Protein AF-A0A8H6CPQ1-F1 (afdb_monomer)

Mean predicted aligned error: 22.61 Å

Organism: NCBI:txid560253

Radius of gyration: 29.93 Å; Cα contacts (8 Å, |Δi|>4): 44; chains: 1; bounding box: 80×73×57 Å

Sequence (169 aa):
MAEPQPSSVHEGMDREDPAPLPTSAEDRKAAAAMSSLERRGGDDDDAATKPNKEIDQEALGKAISRLELADKAGTVAAGEKKTKEKEEVEKRAKIKVDQADVTLLVEELDLTKGKATELLKANDGDAVKAMRGFVMLRIHNLTLDRMLITSKEVNGESEEVPQAQTEGL

Solvent-accessible surface area (backbone atoms only — not comparable to full-atom values): 10941 Å² total; per-residue (Å²): 134,86,78,83,76,61,92,89,64,70,92,78,82,60,95,81,65,81,75,80,73,62,88,47,73,64,51,44,51,50,51,50,50,51,54,52,46,63,76,48,72,86,72,92,74,94,74,88,87,81,90,80,89,69,85,56,61,64,60,48,51,51,50,50,51,52,46,57,51,41,65,71,44,69,79,68,85,67,83,92,77,88,90,69,65,81,67,50,62,65,47,51,78,66,51,73,65,56,67,68,53,36,52,50,40,26,70,76,68,73,34,55,70,69,58,25,50,50,45,25,50,76,36,72,37,33,60,67,60,28,52,54,51,51,53,52,55,48,53,52,50,55,52,50,52,53,51,53,51,56,56,47,58,76,74,66,76,92,75,81,85,84,80,82,94,79,81,91,132

Secondary structure (DSSP, 8-state):
-PPPPPTT--TT--TTS--PPPSSHHHHHHHHHHHHHHTTTT--S-----------HHHHHHHHHHHHHHHHHTTSSS----SSTHHHHHHHTT----HHHHHHHHHHS---HHHHHHHHHHTTT-HHHHHHHHHHHHHHHHHHHHHHHHHHHHTS-------------

InterPro domains:
  IPR038922 Huntingtin-interacting protein K, UBA-like domain [cd14361] (95-135)
  IPR044034 Nascent polypeptide-associated complex subunit alpha-like, UBA domain [PF19026] (95-133)
  IPR052617 Huntingtin-interacting protein K [PTHR31184] (16-135)

pLDDT: mean 70.17, std 17.45, range [38.56, 95.5]

Nearest PDB structures (foldseek):
  5nnp-assembly2_G  TM=1.005E+00  e=1.635E-03  Thermochaetoides thermophila DSM 1495
  6p5j-assembly1_AR  TM=1.753E-01  e=3.844E+00  Oryctolagus cuniculus

Structure (mmCIF, N/CA/C/O backbone):
data_AF-A0A8H6CPQ1-F1
#
_entry.id   AF-A0A8H6CPQ1-F1
#
loop_
_atom_site.group_PDB
_atom_site.id
_atom_site.type_symbol
_atom_site.label_atom_id
_atom_site.label_alt_id
_atom_site.label_comp_id
_atom_site.label_asym_id
_atom_site.label_entity_id
_atom_site.label_seq_id
_atom_site.pdbx_PDB_ins_code
_atom_site.Cartn_x
_atom_site.Cartn_y
_atom_site.Cartn_z
_atom_site.occupancy
_atom_site.B_iso_or_equiv
_atom_site.auth_seq_id
_atom_site.auth_comp_id
_atom_site.auth_asym_id
_atom_site.auth_atom_id
_atom_site.pdbx_PDB_model_num
ATOM 1 N N . MET A 1 1 ? 40.665 0.754 28.100 1.00 51.62 1 MET A N 1
ATOM 2 C CA . MET A 1 1 ? 40.286 2.070 28.655 1.00 51.62 1 MET A CA 1
ATOM 3 C C . MET A 1 1 ? 39.748 2.877 27.489 1.00 51.62 1 MET A C 1
ATOM 5 O O . MET A 1 1 ? 40.458 2.969 26.500 1.00 51.62 1 MET A O 1
ATOM 9 N N . ALA A 1 2 ? 38.487 3.310 27.540 1.00 68.81 2 ALA A N 1
ATOM 10 C CA . ALA A 1 2 ? 37.872 4.089 26.465 1.00 68.81 2 ALA A CA 1
ATOM 11 C C . ALA A 1 2 ? 38.390 5.533 26.518 1.00 68.81 2 ALA A C 1
ATOM 13 O O . ALA A 1 2 ? 38.458 6.115 27.602 1.00 68.81 2 ALA A O 1
ATOM 14 N N . GLU A 1 3 ? 38.800 6.073 25.374 1.00 72.31 3 GLU A N 1
ATOM 15 C CA . GLU A 1 3 ? 39.267 7.455 25.250 1.00 72.31 3 GLU A CA 1
ATOM 16 C C . GLU A 1 3 ? 38.117 8.445 25.522 1.00 72.31 3 GLU A C 1
ATOM 18 O O . GLU A 1 3 ? 36.968 8.162 25.167 1.00 72.31 3 GLU A O 1
ATOM 23 N N . PRO A 1 4 ? 38.387 9.591 26.175 1.00 75.56 4 PRO A N 1
ATOM 24 C CA . PRO A 1 4 ? 37.366 10.599 26.429 1.00 75.56 4 PRO A CA 1
ATOM 25 C C . PRO A 1 4 ? 36.897 11.229 25.111 1.00 75.56 4 PRO A C 1
ATOM 27 O O . PRO A 1 4 ? 37.708 11.654 24.289 1.00 75.56 4 PRO A O 1
ATOM 30 N N . GLN A 1 5 ? 35.579 11.298 24.927 1.00 75.00 5 GLN A N 1
ATOM 31 C CA . GLN A 1 5 ? 34.944 11.905 23.754 1.00 75.00 5 GLN A CA 1
ATOM 32 C C . GLN A 1 5 ? 35.351 13.386 23.588 1.00 75.00 5 GLN A C 1
ATOM 34 O O . GLN A 1 5 ? 35.539 14.087 24.590 1.00 75.00 5 GLN A O 1
ATOM 39 N N . PRO A 1 6 ? 35.472 13.890 22.343 1.00 71.56 6 PRO A N 1
ATOM 40 C CA . PRO A 1 6 ? 35.770 15.294 22.084 1.00 71.56 6 PRO A CA 1
ATOM 41 C C . PRO A 1 6 ? 34.634 16.190 22.596 1.00 71.56 6 PRO A C 1
ATOM 43 O O . PRO A 1 6 ? 33.455 15.900 22.410 1.00 71.56 6 PRO A O 1
ATOM 46 N N . SER A 1 7 ? 34.992 17.325 23.200 1.00 66.81 7 SER A N 1
ATOM 47 C CA . SER A 1 7 ? 34.075 18.264 23.872 1.00 66.81 7 SER A CA 1
ATOM 48 C C . SER A 1 7 ? 32.971 18.865 22.989 1.00 66.81 7 SER A C 1
ATOM 50 O O . SER A 1 7 ? 32.045 19.489 23.506 1.00 66.81 7 SER A O 1
ATOM 52 N N . SER A 1 8 ? 33.053 18.690 21.669 1.00 66.12 8 SER A N 1
ATOM 53 C CA . SER A 1 8 ? 32.040 19.122 20.705 1.00 66.12 8 SER A CA 1
ATOM 54 C C . SER A 1 8 ? 30.835 18.185 20.609 1.00 66.12 8 SER A C 1
ATOM 56 O O . SER A 1 8 ? 29.822 18.574 20.030 1.00 66.12 8 SER A O 1
ATOM 58 N N . VAL A 1 9 ? 30.919 16.971 21.159 1.00 62.75 9 VAL A N 1
ATOM 59 C CA . VAL A 1 9 ? 29.862 15.960 21.065 1.00 62.75 9 VAL A CA 1
ATOM 60 C C . VAL A 1 9 ? 29.376 15.626 22.472 1.00 62.75 9 VAL A C 1
ATOM 62 O O . VAL A 1 9 ? 30.032 14.903 23.215 1.00 62.75 9 VAL A O 1
ATOM 65 N N . HIS A 1 10 ? 28.221 16.179 22.843 1.00 63.53 10 HIS A N 1
ATOM 66 C CA . HIS A 1 10 ? 27.489 15.787 24.046 1.00 63.53 10 HIS A CA 1
ATOM 67 C C . HIS A 1 10 ? 26.373 14.818 23.650 1.00 63.53 10 HIS A C 1
ATOM 69 O O . HIS A 1 10 ? 25.523 15.138 22.817 1.00 63.53 10 HIS A O 1
ATOM 75 N N . GLU A 1 11 ? 26.390 13.623 24.232 1.00 63.84 11 GLU A N 1
ATOM 76 C CA . GLU A 1 11 ? 25.345 12.624 24.035 1.00 63.84 11 GLU A CA 1
ATOM 77 C C . GLU A 1 11 ? 24.078 13.076 24.777 1.00 63.84 11 GLU A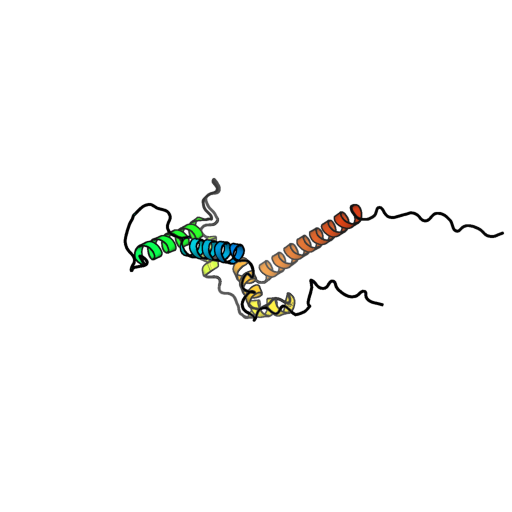 C 1
ATOM 79 O O . GLU A 1 11 ? 24.109 13.285 25.989 1.00 63.84 11 GLU A O 1
ATOM 84 N N . GLY A 1 12 ? 22.989 13.300 24.031 1.00 60.84 12 GLY A N 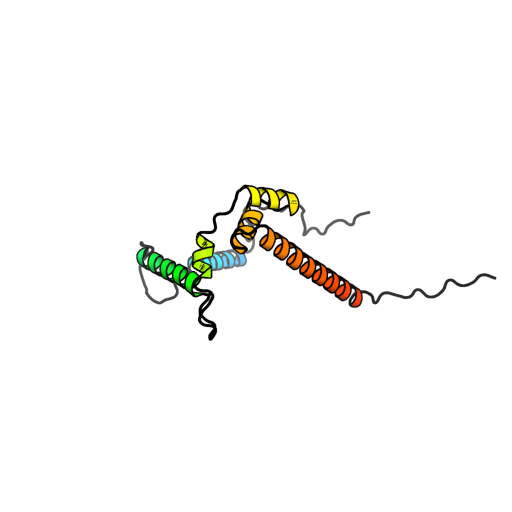1
ATOM 85 C CA . GLY A 1 12 ? 21.721 13.812 24.564 1.00 60.84 12 GLY A CA 1
ATOM 86 C C . GLY A 1 12 ? 21.291 15.201 24.079 1.00 60.84 12 GLY A C 1
ATOM 87 O O . GLY A 1 12 ? 20.533 15.857 24.787 1.00 60.84 12 GLY A O 1
ATOM 88 N N . MET A 1 13 ? 21.708 15.671 22.890 1.00 55.53 13 MET A N 1
ATOM 89 C CA . MET A 1 13 ? 21.017 16.795 22.227 1.00 55.53 13 MET A CA 1
ATOM 90 C C . MET A 1 13 ? 19.644 16.322 21.718 1.00 55.53 13 MET A C 1
ATOM 92 O O . MET A 1 13 ? 19.410 16.147 20.521 1.00 55.53 13 MET A O 1
ATOM 96 N N . ASP A 1 14 ? 18.777 16.027 22.684 1.00 52.09 14 ASP A N 1
ATOM 97 C CA . ASP A 1 14 ? 17.382 15.688 22.507 1.00 52.09 14 ASP A CA 1
ATOM 98 C C . ASP A 1 14 ? 16.647 16.882 21.906 1.00 52.09 14 ASP A C 1
ATOM 100 O O . ASP A 1 14 ? 16.865 18.052 22.225 1.00 52.09 14 ASP A O 1
ATOM 104 N N . ARG A 1 15 ? 15.779 16.544 20.966 1.00 54.81 15 ARG A N 1
ATOM 105 C CA . ARG A 1 15 ? 15.110 17.411 20.000 1.00 54.81 15 ARG A CA 1
ATOM 106 C C . ARG A 1 15 ? 13.936 18.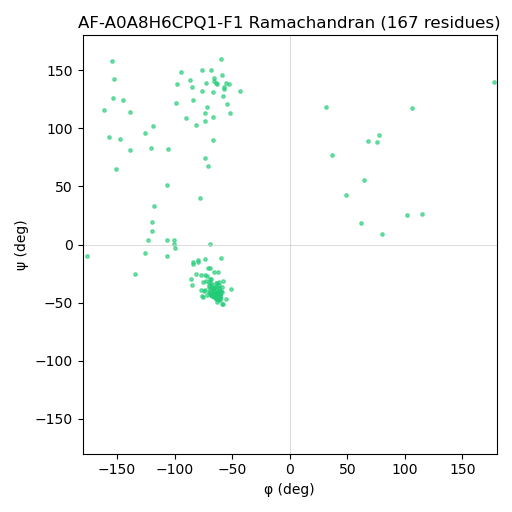197 20.614 1.00 54.81 15 ARG A C 1
ATOM 108 O O . ARG A 1 15 ? 12.900 18.322 19.972 1.00 54.81 15 ARG A O 1
ATOM 115 N N . GLU A 1 16 ? 14.085 18.702 21.837 1.00 54.91 16 GLU A N 1
ATOM 116 C CA . GLU A 1 16 ? 13.003 19.344 22.613 1.00 54.91 16 GLU A CA 1
ATOM 117 C C . GLU A 1 16 ? 13.342 20.769 23.104 1.00 54.91 16 GLU A C 1
ATOM 119 O O . GLU A 1 16 ? 12.451 21.469 23.579 1.00 54.91 16 GLU A O 1
ATOM 124 N N . ASP A 1 17 ? 14.579 21.252 22.939 1.00 53.50 17 ASP A N 1
ATOM 125 C CA . ASP A 1 17 ? 14.945 22.652 23.225 1.00 53.50 17 ASP A CA 1
ATOM 126 C C . ASP A 1 17 ? 14.943 23.480 21.921 1.00 53.50 17 ASP A C 1
ATOM 128 O O . ASP A 1 17 ? 15.408 22.985 20.882 1.00 53.50 17 ASP A O 1
ATOM 132 N N . PRO A 1 18 ? 14.424 24.729 21.908 1.00 57.66 18 PRO A N 1
ATOM 133 C CA . PRO A 1 18 ? 14.446 25.556 20.710 1.00 57.66 18 PRO A CA 1
ATOM 134 C C . PRO A 1 18 ? 15.893 25.719 20.245 1.00 57.66 18 PRO A C 1
ATOM 136 O O . PRO A 1 18 ? 16.782 25.993 21.051 1.00 57.66 18 PRO A O 1
ATOM 139 N N . ALA A 1 19 ? 16.115 25.536 18.938 1.00 65.19 19 ALA A N 1
ATOM 140 C CA . ALA A 1 19 ? 17.439 25.600 18.328 1.00 65.19 19 ALA A CA 1
ATOM 141 C C . ALA A 1 19 ? 18.238 26.795 18.885 1.00 65.19 19 ALA A C 1
ATOM 143 O O . ALA A 1 19 ? 17.683 27.900 18.961 1.00 65.19 19 ALA A O 1
ATOM 144 N N . PRO A 1 20 ? 19.507 26.592 19.294 1.00 63.66 20 PRO A N 1
ATOM 145 C CA . PRO A 1 20 ? 20.274 27.615 19.987 1.00 63.66 20 PRO A CA 1
ATOM 146 C C . PRO A 1 20 ? 20.284 28.899 19.159 1.00 63.66 20 PRO A C 1
ATOM 148 O O . PRO A 1 20 ? 20.694 28.904 17.996 1.00 63.66 20 PRO A O 1
ATOM 151 N N . LEU A 1 21 ? 19.775 29.983 19.753 1.00 64.88 21 LEU A N 1
ATOM 152 C CA . LEU A 1 21 ? 19.691 31.276 19.083 1.00 64.88 21 LEU A CA 1
ATOM 153 C C . LEU A 1 21 ? 21.096 31.703 18.635 1.00 64.88 21 LEU A C 1
ATOM 155 O O . LEU A 1 21 ? 22.035 31.616 19.433 1.00 64.88 21 LEU A O 1
ATOM 159 N N . PRO A 1 22 ? 21.257 32.204 17.398 1.00 71.06 22 PRO A N 1
ATOM 160 C CA . PRO A 1 22 ? 22.569 32.578 16.902 1.00 71.06 22 PRO A CA 1
ATOM 161 C C . PRO A 1 22 ? 23.224 33.624 17.813 1.00 71.06 22 PRO A C 1
ATOM 163 O O . PRO A 1 22 ? 22.627 34.651 18.163 1.00 71.06 22 PRO A O 1
ATOM 166 N N . THR A 1 23 ? 24.454 33.347 18.242 1.00 70.38 23 THR A N 1
ATOM 167 C CA . THR A 1 23 ? 25.204 34.186 19.190 1.00 70.38 23 THR A CA 1
ATOM 168 C C . THR A 1 23 ? 25.871 35.375 18.497 1.00 70.38 23 THR A C 1
ATOM 170 O O . THR A 1 23 ? 26.050 36.420 19.121 1.00 70.38 23 THR A O 1
ATOM 173 N N . SER A 1 24 ? 26.155 35.253 17.196 1.00 77.62 24 SER A N 1
ATOM 174 C CA . SER A 1 24 ? 26.683 36.320 16.344 1.00 77.62 24 SER A CA 1
ATOM 175 C C . SER A 1 24 ? 25.568 37.185 15.743 1.00 77.62 24 SER A C 1
ATOM 177 O O . SER A 1 24 ? 24.508 36.693 15.348 1.00 77.62 24 SER A O 1
ATOM 179 N N . ALA A 1 25 ? 25.808 38.497 15.649 1.00 78.88 25 ALA A N 1
ATOM 180 C CA . ALA A 1 25 ? 24.872 39.447 15.043 1.00 78.88 25 ALA A CA 1
ATOM 181 C C . ALA A 1 25 ? 24.630 39.161 13.549 1.00 78.88 25 ALA A C 1
ATOM 183 O O . ALA A 1 25 ? 23.512 39.345 13.065 1.00 78.88 25 ALA A O 1
ATOM 184 N N . GLU A 1 26 ? 25.652 38.668 12.843 1.00 80.69 26 GLU A N 1
ATOM 185 C CA . GLU A 1 26 ? 25.540 38.316 11.425 1.00 80.69 26 GLU A CA 1
ATOM 186 C C . GLU A 1 26 ? 24.656 37.077 11.233 1.00 80.69 26 GLU A C 1
ATOM 188 O O . GLU A 1 26 ? 23.771 37.081 10.382 1.00 80.69 26 GLU A O 1
ATOM 193 N N . ASP A 1 27 ? 24.785 36.070 12.102 1.00 83.19 27 ASP A N 1
ATOM 194 C CA . ASP A 1 27 ? 23.976 34.848 12.021 1.00 83.19 27 ASP A CA 1
ATOM 195 C C . ASP A 1 27 ? 22.499 35.111 12.337 1.00 83.19 27 ASP A C 1
ATOM 197 O O . ASP A 1 27 ? 21.617 34.509 11.730 1.00 83.19 27 ASP A O 1
ATOM 201 N N . ARG A 1 28 ? 22.191 36.060 13.234 1.00 83.75 28 ARG A N 1
ATOM 202 C CA . ARG A 1 28 ? 20.802 36.504 13.468 1.00 83.75 28 ARG A CA 1
ATOM 203 C C . ARG A 1 28 ? 20.203 37.149 12.229 1.00 83.75 28 ARG A C 1
ATOM 205 O O . ARG A 1 28 ? 19.040 36.907 11.914 1.00 83.75 28 ARG A O 1
ATOM 212 N N . LYS A 1 29 ? 20.985 37.970 11.528 1.00 83.31 29 LYS A N 1
ATOM 213 C CA . LYS A 1 29 ? 20.555 38.634 10.295 1.00 83.31 29 LYS A CA 1
ATOM 214 C C . LYS A 1 29 ? 20.395 37.628 9.158 1.00 83.31 29 LYS A C 1
ATOM 216 O O . LYS A 1 29 ? 19.401 37.697 8.441 1.00 83.31 29 LYS A O 1
ATOM 221 N N . ALA A 1 30 ? 21.317 36.678 9.029 1.00 83.69 30 ALA A N 1
ATOM 222 C CA . ALA A 1 30 ? 21.229 35.594 8.058 1.00 83.69 30 ALA A CA 1
ATOM 223 C C . ALA A 1 30 ? 20.015 34.694 8.336 1.00 83.69 30 ALA A C 1
ATOM 225 O O . ALA A 1 30 ? 19.228 34.433 7.429 1.00 83.69 30 ALA A O 1
ATOM 226 N N . ALA A 1 31 ? 19.788 34.306 9.593 1.00 82.50 31 ALA A N 1
ATOM 227 C CA . ALA A 1 31 ? 18.615 33.536 9.997 1.00 82.50 31 ALA A CA 1
ATOM 228 C C . ALA A 1 31 ? 17.306 34.304 9.747 1.00 82.50 31 ALA A C 1
ATOM 230 O O . ALA A 1 31 ? 16.339 33.732 9.247 1.00 82.50 31 ALA A O 1
ATOM 231 N 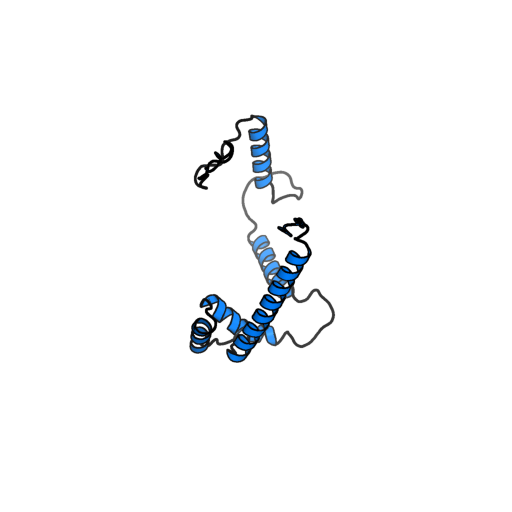N . ALA A 1 32 ? 17.274 35.612 10.026 1.00 82.94 32 ALA A N 1
ATOM 232 C CA . ALA A 1 32 ? 16.116 36.456 9.738 1.00 82.94 32 ALA A CA 1
ATOM 233 C C . ALA A 1 32 ? 15.865 36.605 8.229 1.00 82.94 32 ALA A C 1
ATOM 235 O O . ALA A 1 32 ? 14.716 36.558 7.793 1.00 82.94 32 ALA A O 1
ATOM 236 N N . ALA A 1 33 ? 16.920 36.743 7.423 1.00 85.44 33 ALA A N 1
ATOM 237 C CA . ALA A 1 33 ? 16.814 36.800 5.968 1.00 85.44 33 ALA A CA 1
ATOM 238 C C . ALA A 1 33 ? 16.297 35.472 5.392 1.00 85.44 33 ALA A C 1
ATOM 240 O O . ALA A 1 33 ? 15.361 35.481 4.596 1.00 85.44 33 ALA A O 1
ATOM 241 N N . MET A 1 34 ? 16.830 34.339 5.856 1.00 80.69 34 MET A N 1
ATOM 242 C CA . MET A 1 34 ? 16.366 32.996 5.484 1.00 80.69 34 MET A CA 1
ATOM 243 C C . MET A 1 34 ? 14.901 32.777 5.888 1.00 80.69 34 MET A C 1
ATOM 245 O O . MET A 1 34 ? 14.092 32.356 5.068 1.00 80.69 34 MET A O 1
ATOM 249 N N . SER A 1 35 ? 14.518 33.155 7.113 1.00 80.94 35 SER A N 1
ATOM 250 C CA . SER A 1 35 ? 13.126 33.085 7.583 1.00 80.94 35 SER A CA 1
ATOM 251 C C . SER A 1 35 ? 12.191 34.014 6.793 1.00 80.94 35 SER A C 1
ATOM 253 O O . SER A 1 35 ? 11.029 33.681 6.551 1.00 80.94 35 SER A O 1
ATOM 255 N N . SER A 1 36 ? 12.690 35.168 6.336 1.00 81.75 36 SER A N 1
ATOM 256 C CA . SER A 1 36 ? 11.926 36.071 5.474 1.00 81.75 36 SER A CA 1
ATOM 257 C C . SER A 1 36 ? 11.757 35.536 4.051 1.00 81.75 36 SER A C 1
ATOM 259 O O . SER A 1 36 ? 10.735 35.844 3.442 1.00 81.75 36 SER A O 1
ATOM 261 N N . LEU A 1 37 ? 12.721 34.775 3.522 1.00 75.06 37 LEU A N 1
ATOM 262 C CA . LEU A 1 37 ? 12.628 34.115 2.215 1.00 75.06 37 LEU A CA 1
ATOM 263 C C . LEU A 1 37 ? 11.699 32.903 2.257 1.00 75.06 37 LEU A C 1
ATOM 265 O O . LEU A 1 37 ? 10.882 32.758 1.358 1.00 75.06 37 LEU A O 1
ATOM 269 N N . GLU A 1 38 ? 11.732 32.108 3.328 1.00 76.38 38 GLU A N 1
ATOM 270 C CA . GLU A 1 38 ? 10.781 31.005 3.541 1.00 76.38 38 GLU A CA 1
ATOM 271 C C . GLU A 1 38 ? 9.333 31.521 3.580 1.00 76.38 38 GLU A C 1
ATOM 273 O O . GLU A 1 38 ? 8.423 30.931 3.011 1.00 76.38 38 GLU A O 1
ATOM 278 N N . ARG A 1 39 ? 9.114 32.709 4.163 1.00 70.38 39 ARG A N 1
ATOM 279 C CA . ARG A 1 39 ? 7.807 33.393 4.125 1.00 70.38 39 ARG A CA 1
ATOM 280 C C . ARG A 1 39 ? 7.456 34.006 2.762 1.00 70.38 39 ARG A C 1
ATOM 282 O O . ARG A 1 39 ? 6.315 34.426 2.587 1.00 70.38 39 ARG A O 1
ATOM 289 N N . ARG A 1 40 ? 8.411 34.109 1.834 1.00 69.38 40 ARG A N 1
ATOM 290 C CA . ARG A 1 40 ? 8.255 34.687 0.484 1.00 69.38 40 ARG A CA 1
ATOM 291 C C . ARG A 1 40 ? 8.247 33.619 -0.622 1.00 69.38 40 ARG A C 1
ATOM 293 O O . ARG A 1 40 ? 7.918 33.940 -1.757 1.00 69.38 40 ARG A O 1
ATOM 300 N N . GLY A 1 41 ? 8.582 32.368 -0.295 1.00 53.03 41 GLY A N 1
ATOM 301 C CA . GLY A 1 41 ? 8.588 31.214 -1.195 1.00 53.03 41 GLY A CA 1
ATOM 302 C C . GLY A 1 41 ? 7.178 30.737 -1.530 1.00 53.03 41 GLY A C 1
ATOM 303 O O . GLY A 1 41 ? 6.715 29.725 -1.017 1.00 53.03 41 GLY A O 1
ATOM 304 N N . GLY A 1 42 ? 6.489 31.493 -2.379 1.00 55.22 42 GLY A N 1
ATOM 305 C CA . GLY A 1 42 ? 5.179 31.123 -2.909 1.00 55.22 42 GLY A CA 1
ATOM 306 C C . GLY A 1 42 ? 4.603 32.091 -3.939 1.00 55.22 42 GLY A C 1
ATOM 307 O O . GLY A 1 42 ? 3.614 31.742 -4.569 1.00 55.22 42 GLY A O 1
ATOM 308 N N . ASP A 1 43 ? 5.198 33.270 -4.127 1.00 52.56 43 ASP A N 1
ATOM 309 C CA . ASP A 1 43 ? 4.682 34.272 -5.060 1.00 52.56 43 ASP A CA 1
ATOM 310 C C . ASP A 1 43 ? 5.855 35.051 -5.669 1.00 52.56 43 ASP A C 1
ATOM 312 O O . ASP A 1 43 ? 6.355 36.022 -5.098 1.00 52.56 43 ASP A O 1
ATOM 316 N N . ASP A 1 44 ? 6.345 34.559 -6.803 1.00 46.41 44 ASP A N 1
ATOM 317 C CA . ASP A 1 44 ? 7.147 35.348 -7.734 1.00 46.41 44 ASP A CA 1
ATOM 318 C C . ASP A 1 44 ? 6.393 35.341 -9.065 1.00 46.41 44 ASP A C 1
ATOM 320 O O . ASP A 1 44 ? 6.611 34.487 -9.916 1.00 46.41 44 ASP A O 1
ATOM 324 N N . ASP A 1 45 ? 5.422 36.245 -9.177 1.00 41.09 45 ASP A N 1
ATOM 325 C CA . ASP A 1 45 ? 5.018 36.857 -10.441 1.00 41.09 45 ASP A CA 1
ATOM 326 C C . ASP A 1 45 ? 4.335 38.206 -10.136 1.00 41.09 45 ASP A C 1
ATOM 328 O O . ASP A 1 45 ? 3.149 38.307 -9.839 1.00 41.09 45 ASP A O 1
ATOM 332 N N . ASP A 1 46 ? 5.156 39.256 -10.144 1.00 44.50 46 ASP A N 1
ATOM 333 C CA . ASP A 1 46 ? 4.837 40.600 -10.641 1.00 44.50 46 ASP A CA 1
ATOM 334 C C . ASP A 1 46 ? 3.400 41.141 -10.415 1.00 44.50 46 ASP A C 1
ATOM 336 O O . ASP A 1 46 ? 2.601 41.261 -11.342 1.00 44.50 46 ASP A O 1
ATOM 340 N N . ALA A 1 47 ? 3.075 41.583 -9.195 1.00 40.00 47 ALA A N 1
ATOM 341 C CA . ALA A 1 47 ? 2.141 42.700 -9.009 1.00 40.00 47 ALA A CA 1
ATOM 342 C C . ALA A 1 47 ? 2.248 43.325 -7.616 1.00 40.00 47 ALA A C 1
ATOM 344 O O . ALA A 1 47 ? 1.922 42.750 -6.580 1.00 40.00 47 ALA A O 1
ATOM 345 N N . ALA A 1 48 ? 2.658 44.585 -7.611 1.00 46.12 48 ALA A N 1
ATOM 346 C CA . ALA A 1 48 ? 2.670 45.445 -6.450 1.00 46.12 48 ALA A CA 1
ATOM 347 C C . ALA A 1 48 ? 1.306 45.511 -5.726 1.00 46.12 48 ALA A C 1
ATOM 349 O O . ALA A 1 48 ? 0.270 45.785 -6.322 1.00 46.12 48 ALA A O 1
ATOM 350 N N . THR A 1 49 ? 1.381 45.484 -4.393 1.00 48.44 49 THR A N 1
ATOM 351 C CA . THR A 1 49 ? 0.450 46.161 -3.471 1.00 48.44 49 THR A CA 1
ATOM 352 C C . THR A 1 49 ? -0.929 45.511 -3.281 1.00 48.44 49 THR A C 1
ATOM 354 O O . THR A 1 49 ? -1.915 45.953 -3.866 1.00 48.44 49 THR A O 1
ATOM 357 N N . LYS A 1 50 ? -1.037 44.585 -2.314 1.00 43.19 50 LYS A N 1
ATOM 358 C CA . LYS A 1 50 ? -1.931 44.686 -1.131 1.00 43.19 50 LYS A CA 1
ATOM 359 C C . LYS A 1 50 ? -1.855 43.419 -0.267 1.00 43.19 50 LYS A C 1
ATOM 361 O O . LYS A 1 50 ? -1.842 42.321 -0.807 1.00 43.19 50 LYS A O 1
ATOM 366 N N . PRO A 1 51 ? -1.854 43.544 1.073 1.00 60.41 51 PRO A N 1
ATOM 367 C CA . PRO A 1 51 ? -2.112 42.410 1.940 1.00 60.41 51 PRO A CA 1
ATOM 368 C C . PRO A 1 51 ? -3.617 42.111 1.937 1.00 60.41 51 PRO A C 1
ATOM 370 O O . PRO A 1 51 ? -4.427 43.040 1.875 1.00 60.41 51 PRO A O 1
ATOM 373 N N . ASN A 1 52 ? -3.939 40.833 2.136 1.00 44.56 52 ASN A N 1
ATOM 374 C CA . ASN A 1 52 ? -5.229 40.245 2.517 1.00 44.56 52 ASN A CA 1
ATOM 375 C C . ASN A 1 52 ? -5.993 39.503 1.410 1.00 44.56 52 ASN A C 1
ATOM 377 O O . ASN A 1 52 ? -6.558 40.122 0.517 1.00 44.56 52 ASN A O 1
ATOM 381 N N . LYS A 1 53 ? -6.158 38.197 1.688 1.00 53.97 53 LYS A N 1
ATOM 382 C CA . LYS A 1 53 ? -7.461 37.514 1.748 1.00 53.97 53 LYS A CA 1
ATOM 383 C C . LYS A 1 53 ? -8.130 37.412 0.375 1.00 53.97 53 LYS A C 1
ATOM 385 O O . LYS A 1 53 ? -8.836 38.304 -0.042 1.00 53.97 53 LYS A O 1
ATOM 390 N N . GLU A 1 54 ? -7.888 36.373 -0.393 1.00 54.12 54 GLU A N 1
ATOM 391 C CA . GLU A 1 54 ? -8.201 34.994 -0.067 1.00 54.12 54 GLU A CA 1
ATOM 392 C C . GLU A 1 54 ? -7.213 34.083 -0.798 1.00 54.12 54 GLU A C 1
ATOM 394 O O . GLU A 1 54 ? -6.849 34.341 -1.940 1.00 54.12 54 GLU A O 1
ATOM 399 N N . ILE A 1 55 ? -6.794 32.993 -0.151 1.00 61.31 55 ILE A N 1
ATOM 400 C CA . ILE A 1 55 ? -6.324 31.817 -0.887 1.00 61.31 55 ILE A CA 1
ATOM 401 C C . ILE A 1 55 ? -7.436 31.514 -1.890 1.00 61.31 55 ILE A C 1
ATOM 403 O O . ILE A 1 55 ? -8.546 31.207 -1.455 1.00 61.31 55 ILE A O 1
ATOM 407 N N . ASP A 1 56 ? -7.178 31.676 -3.187 1.00 74.31 56 ASP A N 1
ATOM 408 C CA . ASP A 1 56 ? -8.172 31.428 -4.225 1.00 74.31 56 ASP A CA 1
ATOM 409 C C . ASP A 1 56 ? -8.475 29.923 -4.231 1.00 74.31 56 ASP A C 1
ATOM 411 O O . ASP A 1 56 ? -7.780 29.109 -4.840 1.00 74.31 56 ASP A O 1
ATOM 415 N N . GLN A 1 57 ? -9.476 29.537 -3.435 1.00 83.50 57 GLN A N 1
ATOM 416 C CA . GLN A 1 57 ? -9.871 28.146 -3.230 1.00 83.50 57 GLN A CA 1
ATOM 417 C C . GLN A 1 57 ? -10.355 27.520 -4.540 1.00 83.50 57 GLN A C 1
ATOM 419 O O . GLN A 1 57 ? -10.277 26.301 -4.694 1.00 83.50 57 GLN A O 1
ATOM 424 N N . GLU A 1 58 ? -10.808 28.335 -5.498 1.00 81.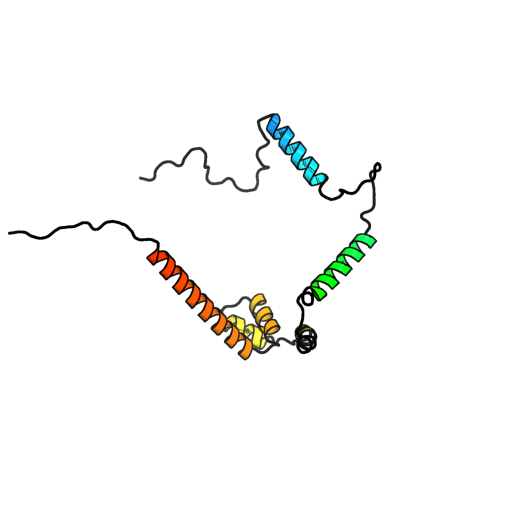94 58 GLU A N 1
ATOM 425 C CA . GLU A 1 58 ? -11.169 27.868 -6.830 1.00 81.94 58 GLU A CA 1
ATOM 426 C C . GLU A 1 58 ? -9.919 27.565 -7.661 1.00 81.94 58 GLU A C 1
ATOM 428 O O . GLU A 1 58 ? -9.842 26.499 -8.280 1.00 81.94 58 GLU A O 1
ATOM 433 N N . ALA A 1 59 ? -8.915 28.448 -7.640 1.00 85.19 59 ALA A N 1
ATOM 434 C CA . ALA A 1 59 ? -7.628 28.187 -8.283 1.00 85.19 59 ALA A CA 1
ATOM 435 C C . ALA A 1 59 ? -6.933 26.961 -7.672 1.00 85.19 59 ALA A C 1
ATOM 437 O O . ALA A 1 59 ? -6.442 26.101 -8.407 1.00 85.19 59 ALA A O 1
ATOM 438 N N . LEU A 1 60 ? -6.981 26.821 -6.345 1.00 88.25 60 LEU A N 1
ATOM 439 C CA . LEU A 1 60 ? -6.477 25.651 -5.630 1.00 88.25 60 LEU A CA 1
ATOM 440 C C . LEU A 1 60 ? -7.259 24.386 -6.008 1.00 88.25 60 LEU A C 1
ATOM 442 O O . LEU A 1 60 ? -6.656 23.372 -6.345 1.00 88.25 60 LEU A O 1
ATOM 446 N N . GLY A 1 61 ? -8.592 24.444 -6.026 1.00 89.06 61 GLY A N 1
ATOM 447 C CA . GLY A 1 61 ? -9.442 23.322 -6.427 1.00 89.06 61 GLY A CA 1
ATOM 448 C C . GLY A 1 61 ? -9.199 22.883 -7.874 1.00 89.06 61 GLY A C 1
ATOM 449 O O . GLY A 1 61 ? -9.129 21.684 -8.157 1.00 89.06 61 GLY A O 1
ATOM 450 N N . LYS A 1 62 ? -8.985 23.834 -8.794 1.00 89.88 62 LYS A N 1
ATOM 451 C CA . LYS A 1 62 ? -8.583 23.562 -10.186 1.00 89.88 62 LYS A CA 1
ATOM 452 C C . LYS A 1 62 ? -7.182 22.972 -10.279 1.00 89.88 62 LYS A C 1
ATOM 454 O O . LYS A 1 62 ? -6.984 22.054 -11.074 1.00 89.88 62 LYS A O 1
ATOM 459 N N . ALA A 1 63 ? -6.225 23.473 -9.502 1.00 87.44 63 ALA A N 1
ATOM 460 C CA . ALA A 1 63 ? -4.861 22.956 -9.477 1.00 87.44 63 ALA A CA 1
ATOM 461 C C . ALA A 1 63 ? -4.820 21.522 -8.929 1.00 87.44 63 ALA A C 1
ATOM 463 O O . ALA A 1 63 ? -4.227 20.656 -9.565 1.00 87.44 63 ALA A O 1
ATOM 464 N N . ILE A 1 64 ? -5.534 21.245 -7.833 1.00 88.19 64 ILE A N 1
ATOM 465 C CA . ILE A 1 64 ? -5.660 19.901 -7.251 1.00 88.19 64 ILE A CA 1
ATOM 466 C C . ILE A 1 64 ? -6.379 18.967 -8.221 1.00 88.19 64 ILE A C 1
ATOM 468 O O . ILE A 1 64 ? -5.882 17.883 -8.486 1.00 88.19 64 ILE A O 1
ATOM 472 N N . SER A 1 65 ? -7.484 19.393 -8.838 1.00 86.44 65 SER A N 1
ATOM 473 C CA . SER A 1 65 ? -8.180 18.558 -9.828 1.00 86.44 65 SER A CA 1
ATOM 474 C C . SER A 1 65 ? -7.278 18.231 -11.022 1.00 86.44 65 SER A C 1
ATOM 476 O O . SER A 1 65 ? -7.244 17.097 -11.489 1.00 86.44 65 SER A O 1
ATOM 478 N N . ARG A 1 66 ? -6.506 19.205 -11.523 1.00 85.50 66 ARG A N 1
ATOM 479 C CA . ARG A 1 66 ? -5.527 18.966 -12.596 1.00 85.50 66 ARG A CA 1
ATOM 480 C C . ARG A 1 66 ? -4.403 18.042 -12.144 1.00 85.50 66 ARG A C 1
ATOM 482 O O . ARG A 1 66 ? -3.975 17.230 -12.954 1.00 85.50 66 ARG A O 1
ATOM 489 N N . LEU A 1 67 ? -3.964 18.135 -10.891 1.00 83.69 67 LEU A N 1
ATOM 490 C CA . LEU A 1 67 ? -2.962 17.247 -10.313 1.00 83.69 67 LEU A CA 1
ATOM 491 C C . LEU A 1 67 ? -3.507 15.825 -10.141 1.00 83.69 67 LEU A C 1
ATOM 493 O O . LEU A 1 67 ? -2.847 14.890 -10.555 1.00 83.69 67 LEU A O 1
ATOM 497 N N . GLU A 1 68 ? -4.738 15.642 -9.662 1.00 80.38 68 GLU A N 1
ATOM 498 C CA . GLU A 1 68 ? -5.390 14.328 -9.568 1.00 80.38 68 GLU A CA 1
ATOM 499 C C . GLU A 1 68 ? -5.616 13.694 -10.947 1.00 80.38 68 GLU A C 1
ATOM 501 O O . GLU A 1 68 ? -5.458 12.483 -11.122 1.00 80.38 68 GLU A O 1
ATOM 506 N N . LEU A 1 69 ? -5.969 14.502 -11.953 1.00 73.94 69 LEU A N 1
ATOM 507 C CA . LEU A 1 69 ? -6.020 14.038 -13.337 1.00 73.94 69 LEU A CA 1
ATOM 508 C C . LEU A 1 69 ? -4.622 13.767 -13.901 1.00 73.94 69 LEU A C 1
ATOM 510 O O . LEU A 1 69 ? -4.495 12.852 -14.707 1.00 73.94 69 LEU A O 1
ATOM 514 N N . ALA A 1 70 ? -3.590 14.506 -13.490 1.00 71.31 70 ALA A N 1
ATOM 515 C CA . ALA A 1 70 ? -2.205 14.289 -13.899 1.00 71.31 70 ALA A CA 1
ATOM 516 C C . ALA A 1 70 ? -1.568 13.081 -13.203 1.00 71.31 70 ALA A C 1
ATOM 518 O O . ALA A 1 70 ? -0.803 12.386 -13.845 1.00 71.31 70 ALA A O 1
ATOM 519 N N . ASP A 1 71 ? -1.931 12.746 -11.968 1.00 64.00 71 ASP A N 1
ATOM 520 C CA . ASP A 1 71 ? -1.563 11.489 -11.306 1.00 64.00 71 ASP A CA 1
ATOM 521 C C . ASP A 1 71 ? -2.263 10.301 -11.982 1.00 64.00 71 ASP A C 1
ATOM 523 O O . ASP A 1 71 ? -1.670 9.248 -12.214 1.00 64.00 71 ASP A O 1
ATOM 527 N N . LYS A 1 72 ? -3.516 10.491 -12.422 1.00 57.69 72 LYS A N 1
ATOM 528 C CA . LYS A 1 72 ? -4.227 9.507 -13.258 1.00 57.69 72 LYS A CA 1
ATOM 529 C C . LYS A 1 72 ? -3.691 9.442 -14.698 1.00 57.69 72 LYS A C 1
ATOM 531 O O . LYS A 1 72 ? -3.806 8.393 -15.328 1.00 57.69 72 LYS A O 1
ATOM 536 N N . ALA A 1 73 ? -3.107 10.523 -15.221 1.00 54.66 73 ALA A N 1
ATOM 537 C CA . ALA A 1 73 ? -2.519 10.618 -16.563 1.00 54.66 73 ALA A CA 1
ATOM 538 C C . ALA A 1 73 ? -0.983 10.467 -16.582 1.00 54.66 73 ALA A C 1
ATOM 540 O O . ALA A 1 73 ? -0.383 10.386 -17.652 1.00 54.66 73 ALA A O 1
ATOM 541 N N . GLY A 1 74 ? -0.336 10.339 -15.423 1.00 46.50 74 GLY A N 1
ATOM 542 C CA . GLY A 1 74 ? 1.109 10.148 -15.255 1.00 46.50 74 GLY A CA 1
ATOM 543 C C . GLY A 1 74 ? 1.588 8.778 -15.726 1.00 46.50 74 GLY A C 1
ATOM 544 O O . GLY A 1 74 ? 2.775 8.479 -15.691 1.00 46.50 74 GLY A O 1
ATOM 545 N N . THR A 1 75 ? 0.666 7.958 -16.228 1.00 46.84 75 THR A N 1
ATOM 546 C CA . THR A 1 75 ? 0.938 6.699 -16.920 1.00 46.84 75 THR A CA 1
ATOM 547 C C . THR A 1 75 ? 0.852 6.807 -18.449 1.00 46.84 75 THR A C 1
ATOM 549 O O . THR A 1 75 ? 1.069 5.805 -19.121 1.00 46.84 75 THR A O 1
ATOM 552 N N . VAL A 1 76 ? 0.567 7.982 -19.044 1.00 46.97 76 VAL A N 1
ATOM 553 C CA . VAL A 1 76 ? 0.366 8.102 -20.510 1.00 46.97 76 VAL A CA 1
ATOM 554 C C . VAL A 1 76 ? 1.331 9.028 -21.260 1.00 46.97 76 VAL A C 1
ATOM 556 O O . VAL A 1 76 ? 1.132 9.267 -22.449 1.00 46.97 76 VAL A O 1
ATOM 559 N N . ALA A 1 77 ? 2.420 9.489 -20.639 1.00 46.41 77 ALA A N 1
ATOM 560 C CA . ALA A 1 77 ? 3.480 10.230 -21.335 1.00 46.41 77 ALA A CA 1
ATOM 561 C C . ALA A 1 77 ? 4.761 9.396 -21.536 1.00 46.41 77 ALA A C 1
ATOM 563 O O . ALA A 1 77 ? 5.863 9.835 -21.231 1.00 46.41 77 ALA A O 1
ATOM 564 N N . ALA A 1 78 ? 4.616 8.192 -22.088 1.00 40.31 78 ALA A N 1
ATOM 565 C CA . ALA A 1 78 ? 5.662 7.535 -22.868 1.00 40.31 78 ALA A CA 1
ATOM 566 C C . ALA A 1 78 ? 4.975 6.750 -23.993 1.00 40.31 78 ALA A C 1
ATOM 568 O O . ALA A 1 78 ? 4.039 5.989 -23.755 1.00 40.31 78 ALA A O 1
ATOM 569 N N . GLY A 1 79 ? 5.369 7.040 -25.231 1.00 42.00 79 GLY A N 1
ATOM 570 C CA . GLY A 1 79 ? 4.671 6.623 -26.439 1.00 42.00 79 GLY A CA 1
ATOM 571 C C . GLY A 1 79 ? 4.517 5.109 -26.625 1.0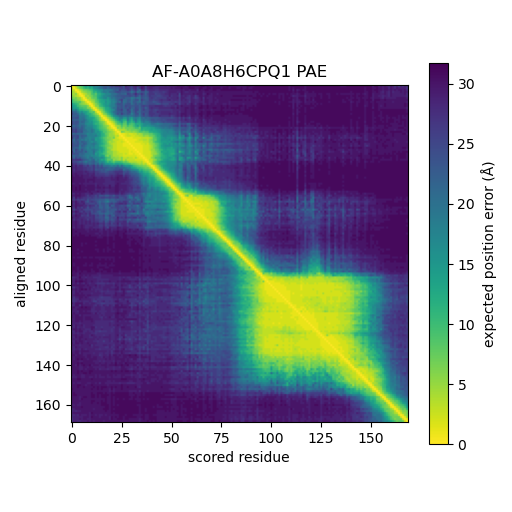0 42.00 79 GLY A C 1
ATOM 572 O O . GLY A 1 79 ? 5.263 4.296 -26.092 1.00 42.00 79 GLY A O 1
ATOM 573 N N . GLU A 1 80 ? 3.545 4.769 -27.474 1.00 47.22 80 GLU A N 1
ATOM 574 C CA . GLU A 1 80 ? 3.540 3.538 -28.274 1.00 47.22 80 GLU A CA 1
ATOM 575 C C . GLU A 1 80 ? 3.469 2.183 -27.538 1.00 47.22 80 GLU A C 1
ATOM 577 O O . GLU A 1 80 ? 4.219 1.254 -27.821 1.00 47.22 80 GLU A O 1
ATOM 582 N N . LYS A 1 81 ? 2.451 1.967 -26.691 1.00 41.88 81 LYS A N 1
ATOM 583 C CA . LYS A 1 81 ? 1.918 0.598 -26.489 1.00 41.88 81 LYS A CA 1
ATOM 584 C C . LYS A 1 81 ? 0.441 0.569 -26.105 1.00 41.88 81 LYS A C 1
ATOM 586 O O . LYS A 1 81 ? 0.017 0.172 -25.028 1.00 41.88 81 LYS A O 1
ATOM 591 N N . LYS A 1 82 ? -0.372 1.022 -27.052 1.00 46.28 82 LYS A N 1
ATOM 592 C CA . LYS A 1 82 ? -1.835 0.993 -27.018 1.00 46.28 82 LYS A CA 1
ATOM 593 C C . LYS A 1 82 ? -2.342 -0.447 -26.781 1.00 46.28 82 LYS A C 1
ATOM 595 O O . LYS A 1 82 ? -1.896 -1.370 -27.455 1.00 46.28 82 LYS A O 1
ATOM 600 N N . THR A 1 83 ? -3.374 -0.578 -25.939 1.00 40.41 83 THR A N 1
ATOM 601 C CA . THR A 1 83 ? -4.471 -1.584 -25.991 1.00 40.41 83 THR A CA 1
ATOM 602 C C . THR A 1 83 ? -4.511 -2.827 -25.077 1.00 40.41 83 THR A C 1
ATOM 604 O O . THR A 1 83 ? -5.241 -3.753 -25.417 1.00 40.41 83 THR A O 1
ATOM 607 N N . LYS A 1 84 ? -3.892 -2.865 -23.882 1.00 46.97 84 LYS A N 1
ATOM 608 C CA . LYS A 1 84 ? -4.294 -3.882 -22.864 1.00 46.97 84 LYS A CA 1
ATOM 609 C C . LYS A 1 84 ? -4.495 -3.403 -21.419 1.00 46.97 84 LYS A C 1
ATOM 611 O O . LYS A 1 84 ? -5.307 -3.993 -20.721 1.00 46.97 84 LYS A O 1
ATOM 616 N N . GLU A 1 85 ? -3.872 -2.315 -20.975 1.00 50.81 85 GLU A N 1
ATOM 617 C CA . GLU A 1 85 ? -3.870 -1.969 -19.536 1.00 50.81 85 GLU A CA 1
ATOM 618 C C . GLU A 1 85 ? -5.106 -1.205 -19.031 1.00 50.81 85 GLU A C 1
ATOM 620 O O . GLU A 1 85 ? -5.355 -1.150 -17.828 1.00 50.81 85 GLU A O 1
ATOM 625 N N . LYS A 1 86 ? -5.940 -0.646 -19.918 1.00 45.59 86 LYS A N 1
ATOM 626 C CA . LYS A 1 86 ? -7.091 0.169 -19.483 1.00 45.59 86 LYS A CA 1
ATOM 627 C C . LYS A 1 86 ? -8.218 -0.653 -18.836 1.00 45.59 86 LYS A C 1
ATOM 629 O O . LYS A 1 86 ? -9.000 -0.105 -18.073 1.00 45.59 86 LYS A O 1
ATOM 634 N N . GLU A 1 87 ? -8.270 -1.963 -19.087 1.00 47.59 87 GLU A N 1
ATOM 635 C CA . GLU A 1 87 ? -9.210 -2.877 -18.417 1.00 47.59 87 GLU A CA 1
ATOM 636 C C . GLU A 1 87 ? -8.684 -3.364 -17.051 1.00 47.59 87 GLU A C 1
ATOM 638 O O . GLU A 1 87 ? -9.442 -3.857 -16.219 1.00 47.59 87 GLU A O 1
ATOM 643 N N . GLU A 1 88 ? -7.382 -3.223 -16.795 1.00 51.16 88 GLU A N 1
ATOM 644 C CA . GLU A 1 88 ? -6.722 -3.728 -15.589 1.00 51.16 88 GLU A CA 1
ATOM 645 C C . GLU A 1 88 ? -6.846 -2.740 -14.419 1.00 51.16 88 GLU A C 1
ATOM 647 O O . GLU A 1 88 ? -7.055 -3.138 -13.275 1.00 51.16 88 GLU A O 1
ATOM 652 N N . VAL A 1 89 ? -6.825 -1.434 -14.702 1.00 51.47 89 VAL A N 1
ATOM 653 C CA . VAL A 1 89 ? -6.942 -0.378 -13.680 1.00 51.47 89 VAL A CA 1
ATOM 654 C C . VAL A 1 89 ? -8.351 -0.313 -13.069 1.00 51.47 89 VAL A C 1
ATOM 656 O O . VAL A 1 89 ? -8.492 -0.098 -11.866 1.00 51.47 89 VAL A O 1
ATOM 659 N N . GLU A 1 90 ? -9.403 -0.573 -13.852 1.00 50.00 90 GLU A N 1
ATOM 660 C CA . GLU A 1 90 ? -10.785 -0.606 -13.343 1.00 50.00 90 GLU A CA 1
ATOM 661 C C . GLU A 1 90 ? -11.108 -1.900 -12.574 1.00 50.00 90 GLU A C 1
ATOM 663 O O . GLU A 1 90 ? -11.928 -1.886 -11.652 1.00 50.00 90 GLU A O 1
ATOM 668 N N . LYS A 1 91 ? -10.413 -3.007 -12.873 1.00 51.31 91 LYS A N 1
ATOM 669 C CA . LYS A 1 91 ? -10.510 -4.256 -12.100 1.00 51.31 91 LYS A CA 1
ATOM 670 C C . LYS A 1 91 ? -9.799 -4.145 -10.757 1.00 51.31 91 LYS A C 1
ATOM 672 O O . LYS A 1 91 ? -10.370 -4.574 -9.756 1.00 51.31 91 LYS A O 1
ATOM 677 N N . ARG A 1 92 ? -8.638 -3.478 -10.706 1.00 53.53 92 ARG A N 1
ATOM 678 C CA . ARG A 1 92 ? -7.850 -3.249 -9.479 1.00 53.53 92 ARG A CA 1
ATOM 679 C C . ARG A 1 92 ? -8.619 -2.514 -8.373 1.00 53.53 92 ARG A C 1
ATOM 681 O O . ARG A 1 92 ? -8.412 -2.786 -7.193 1.00 53.53 92 ARG A O 1
ATOM 688 N N . ALA A 1 93 ? -9.555 -1.634 -8.734 1.00 54.94 93 ALA A N 1
ATOM 689 C CA . ALA A 1 93 ? -10.368 -0.877 -7.776 1.00 54.94 93 ALA A CA 1
ATOM 690 C C . ALA A 1 93 ? -11.543 -1.673 -7.171 1.00 54.94 93 ALA A C 1
ATOM 692 O O . ALA A 1 93 ? -12.112 -1.254 -6.163 1.00 54.94 93 ALA A O 1
ATOM 693 N N . LYS A 1 94 ? -11.915 -2.818 -7.760 1.00 55.34 94 LYS A N 1
ATOM 694 C CA . LYS A 1 94 ? -13.053 -3.644 -7.317 1.00 55.34 94 LYS A CA 1
ATOM 695 C C . LYS A 1 94 ? -12.648 -5.058 -6.906 1.00 55.34 94 LYS A C 1
ATOM 697 O O . LYS A 1 94 ? -13.500 -5.946 -6.839 1.00 55.34 94 LYS A O 1
ATOM 702 N N . ILE A 1 95 ? -11.364 -5.261 -6.614 1.00 66.50 95 ILE A N 1
ATOM 703 C CA . ILE A 1 95 ? -10.854 -6.529 -6.097 1.00 66.50 95 ILE A CA 1
ATOM 704 C C . ILE A 1 95 ? -11.436 -6.734 -4.701 1.00 66.50 95 ILE A C 1
ATOM 706 O O . ILE A 1 95 ? -11.090 -6.036 -3.745 1.00 66.50 95 ILE A O 1
ATOM 710 N N . LYS A 1 96 ? -12.345 -7.701 -4.591 1.00 77.31 96 LYS A N 1
ATOM 711 C CA . LYS A 1 96 ? -12.808 -8.203 -3.302 1.00 77.31 96 LYS A CA 1
ATOM 712 C C . LYS A 1 96 ? -11.679 -9.043 -2.725 1.00 77.31 96 LYS A C 1
ATOM 714 O O . LYS A 1 96 ? -11.405 -10.125 -3.224 1.00 77.31 96 LYS A O 1
ATOM 719 N N . VAL A 1 97 ? -11.012 -8.500 -1.718 1.00 86.06 97 VAL A N 1
ATOM 720 C CA . VAL A 1 97 ? -9.987 -9.215 -0.962 1.00 86.06 97 VAL A CA 1
ATOM 721 C C . VAL A 1 97 ? -10.686 -10.040 0.114 1.00 86.06 97 VAL A C 1
ATOM 723 O O . VAL A 1 97 ? -11.446 -9.478 0.908 1.00 86.06 97 VAL A O 1
ATOM 726 N N . ASP A 1 98 ? -10.442 -11.349 0.138 1.00 89.12 98 ASP A N 1
ATOM 727 C CA . ASP A 1 98 ? -10.935 -12.216 1.206 1.00 89.12 98 ASP A CA 1
ATOM 728 C C . ASP A 1 98 ? -10.136 -11.970 2.498 1.00 89.12 98 ASP A C 1
ATOM 730 O O . ASP A 1 98 ? -8.916 -11.799 2.477 1.00 89.12 98 ASP A O 1
ATOM 734 N N . GLN A 1 99 ? -10.820 -11.936 3.642 1.00 91.19 99 GLN A N 1
ATOM 735 C CA . GLN A 1 99 ? -10.148 -11.857 4.939 1.00 91.19 99 GLN A CA 1
ATOM 736 C C . GLN A 1 99 ? -9.387 -13.145 5.263 1.00 91.19 99 GLN A C 1
ATOM 738 O O . GLN A 1 99 ? -8.370 -13.065 5.945 1.00 91.19 99 GLN A O 1
ATOM 743 N N . ALA A 1 100 ? -9.837 -14.303 4.767 1.00 92.12 100 ALA A N 1
ATOM 744 C CA . ALA A 1 100 ? -9.111 -15.561 4.932 1.00 92.12 100 ALA A CA 1
ATOM 745 C C . ALA A 1 100 ? -7.725 -15.491 4.272 1.00 92.12 100 ALA A C 1
ATOM 747 O O . ALA A 1 100 ? -6.726 -15.834 4.903 1.00 92.12 100 ALA A O 1
ATOM 748 N N . ASP A 1 101 ? -7.654 -14.942 3.056 1.00 93.38 101 ASP A N 1
ATOM 749 C CA . ASP A 1 101 ? -6.394 -14.759 2.331 1.00 93.38 101 ASP A CA 1
ATOM 750 C C . ASP A 1 101 ? -5.479 -13.747 3.028 1.00 93.38 101 ASP A C 1
ATOM 752 O O . ASP A 1 101 ? -4.266 -13.936 3.093 1.00 93.38 101 ASP A O 1
ATOM 756 N N . VAL A 1 102 ? -6.042 -12.679 3.602 1.00 93.00 102 VAL A N 1
ATOM 757 C CA . VAL A 1 102 ? -5.256 -11.708 4.381 1.00 93.00 102 VAL A CA 1
ATOM 758 C C . VAL A 1 102 ? -4.635 -12.367 5.610 1.00 93.00 102 VAL A C 1
ATOM 760 O O . VAL A 1 102 ? -3.461 -12.127 5.874 1.00 93.00 102 VAL A O 1
ATOM 763 N N . THR A 1 103 ? -5.387 -13.185 6.349 1.00 95.19 103 THR A N 1
ATOM 764 C CA . THR A 1 103 ? -4.868 -13.905 7.524 1.00 95.19 103 THR A CA 1
ATOM 765 C C . THR A 1 103 ? -3.778 -14.896 7.128 1.00 95.19 103 THR A C 1
ATOM 767 O O . THR A 1 103 ? -2.702 -14.866 7.718 1.00 95.19 103 THR A O 1
ATOM 770 N N . LEU A 1 104 ? -4.001 -15.686 6.072 1.00 95.50 104 LEU A N 1
ATOM 771 C CA . LEU A 1 104 ? -3.011 -16.632 5.551 1.00 95.50 104 LEU A CA 1
ATOM 772 C C . LEU A 1 104 ? -1.684 -15.940 5.210 1.00 95.50 104 LEU A C 1
ATOM 774 O O . LEU A 1 104 ? -0.616 -16.404 5.592 1.00 95.50 104 LEU A O 1
ATOM 778 N N . LEU A 1 105 ? -1.739 -14.807 4.505 1.00 93.75 105 LEU A N 1
ATOM 779 C CA . LEU A 1 105 ? -0.535 -14.069 4.117 1.00 93.75 105 LEU A CA 1
ATOM 780 C C . LEU A 1 105 ? 0.180 -13.415 5.307 1.00 93.75 105 LEU A C 1
ATOM 782 O O . LEU A 1 105 ? 1.391 -13.217 5.248 1.00 93.75 105 LEU A O 1
ATOM 786 N N . VAL A 1 106 ? -0.552 -13.039 6.356 1.00 95.25 106 VAL A N 1
ATOM 787 C CA . VAL A 1 106 ? 0.045 -12.518 7.593 1.00 95.25 106 VAL A CA 1
ATOM 788 C C . VAL A 1 106 ? 0.810 -13.624 8.320 1.00 95.25 106 VAL A C 1
ATOM 790 O O . VAL A 1 106 ? 1.925 -13.370 8.762 1.00 95.25 106 VAL A O 1
ATOM 793 N N . GLU A 1 107 ? 0.242 -14.829 8.404 1.00 94.50 107 GLU A N 1
ATOM 794 C CA . GLU A 1 107 ? 0.824 -15.968 9.129 1.00 94.50 107 GLU A CA 1
ATOM 795 C C . GLU A 1 107 ? 1.990 -16.630 8.379 1.00 94.50 107 GLU A C 1
ATOM 797 O O . GLU A 1 107 ? 3.019 -16.911 8.979 1.00 94.50 107 GLU A O 1
ATOM 802 N N . GLU A 1 108 ? 1.866 -16.857 7.069 1.00 94.31 108 GLU A N 1
ATOM 803 C CA . GLU A 1 108 ? 2.868 -17.622 6.305 1.00 94.31 108 GLU A CA 1
ATOM 804 C C . GLU A 1 108 ? 4.037 -16.769 5.795 1.00 94.31 108 GLU A C 1
ATOM 806 O O . GLU A 1 108 ? 5.145 -17.266 5.598 1.00 94.31 108 GLU A O 1
ATOM 811 N N . LEU A 1 109 ? 3.799 -15.482 5.520 1.00 92.75 109 LEU A N 1
ATOM 812 C CA . LEU A 1 109 ? 4.825 -14.574 4.988 1.00 92.75 109 LEU A CA 1
ATOM 813 C C . LEU A 1 109 ? 5.333 -13.566 6.030 1.00 92.75 109 LEU A C 1
ATOM 815 O O . LEU A 1 109 ? 6.123 -12.687 5.668 1.00 92.75 109 LEU A O 1
ATOM 819 N N . ASP A 1 110 ? 4.873 -13.669 7.282 1.00 92.75 110 ASP A N 1
ATOM 820 C CA . ASP A 1 110 ? 5.171 -12.742 8.383 1.00 92.75 110 ASP A CA 1
ATOM 821 C C . ASP A 1 110 ? 4.968 -11.265 7.987 1.00 92.75 110 ASP A C 1
ATOM 823 O O . ASP A 1 110 ? 5.782 -10.377 8.268 1.00 92.75 110 ASP A O 1
ATOM 827 N N . LEU A 1 111 ? 3.877 -10.980 7.269 1.00 92.06 111 LEU A N 1
ATOM 828 C CA . LEU A 1 111 ? 3.551 -9.632 6.802 1.00 92.06 111 LEU A CA 1
ATOM 829 C C . LEU A 1 111 ? 2.615 -8.916 7.773 1.00 92.06 111 LEU A C 1
ATOM 831 O O . LEU A 1 111 ? 1.717 -9.501 8.369 1.00 92.06 111 LEU A O 1
ATOM 835 N N . THR A 1 112 ? 2.739 -7.592 7.865 1.00 95.06 112 THR A N 1
ATOM 836 C CA . THR A 1 112 ? 1.714 -6.792 8.545 1.00 95.06 112 THR A CA 1
ATOM 837 C C . THR A 1 112 ? 0.418 -6.794 7.733 1.00 95.06 112 THR A C 1
ATOM 839 O O . THR A 1 112 ? 0.439 -6.825 6.499 1.00 95.06 112 THR A O 1
ATOM 842 N N . LYS A 1 113 ? -0.734 -6.683 8.408 1.00 90.81 113 LYS A N 1
ATOM 843 C CA . LYS A 1 113 ? -2.059 -6.691 7.758 1.00 90.81 113 LYS A CA 1
ATOM 844 C C . LYS A 1 113 ? -2.168 -5.689 6.598 1.00 90.81 113 LYS A C 1
ATOM 846 O O . LYS A 1 113 ? -2.745 -6.006 5.562 1.00 90.81 113 LYS A O 1
ATOM 851 N N . GLY A 1 114 ? -1.571 -4.502 6.738 1.00 92.50 114 GLY A N 1
ATOM 852 C CA . GLY A 1 114 ? -1.524 -3.500 5.668 1.00 92.50 114 GLY A CA 1
ATOM 853 C C . GLY A 1 114 ? -0.795 -4.007 4.420 1.00 92.50 114 GLY A C 1
ATOM 854 O O . GLY A 1 114 ? -1.340 -3.934 3.319 1.00 92.50 114 GLY A O 1
ATOM 855 N N . LYS A 1 115 ? 0.386 -4.610 4.593 1.00 91.88 115 LYS A N 1
ATOM 856 C CA . LYS A 1 115 ? 1.200 -5.137 3.489 1.00 91.88 115 LYS A CA 1
ATOM 857 C C . LYS A 1 115 ? 0.593 -6.376 2.837 1.00 91.88 115 LYS A C 1
ATOM 859 O O . LYS A 1 115 ? 0.629 -6.480 1.615 1.00 91.88 115 LYS A O 1
ATOM 864 N N . ALA A 1 116 ? -0.044 -7.250 3.613 1.00 92.94 116 ALA A N 1
ATOM 865 C CA . ALA A 1 116 ? -0.792 -8.384 3.072 1.00 92.94 116 ALA A CA 1
ATOM 866 C C . ALA A 1 116 ? -1.947 -7.922 2.163 1.00 92.94 116 ALA A C 1
ATOM 868 O O . ALA A 1 116 ? -2.108 -8.419 1.048 1.00 92.94 116 ALA A O 1
ATOM 869 N N . THR A 1 117 ? -2.712 -6.906 2.584 1.00 92.69 117 THR A N 1
ATOM 870 C CA . THR A 1 117 ? -3.803 -6.369 1.749 1.00 92.69 117 THR A CA 1
ATOM 871 C C . THR A 1 117 ? -3.304 -5.663 0.491 1.00 92.69 117 THR A C 1
ATOM 873 O O . THR A 1 117 ? -3.951 -5.742 -0.551 1.00 92.69 117 THR A O 1
ATOM 876 N N . GLU A 1 118 ? -2.160 -4.983 0.566 1.00 91.06 118 GLU A N 1
ATOM 877 C CA . GLU A 1 118 ? -1.516 -4.343 -0.583 1.00 91.06 118 GLU A CA 1
ATOM 878 C C . GLU A 1 118 ? -1.040 -5.393 -1.596 1.00 91.06 118 GLU A C 1
ATOM 880 O O . GLU A 1 118 ? -1.319 -5.270 -2.789 1.00 91.06 118 GLU A O 1
ATOM 885 N N . LEU A 1 119 ? -0.418 -6.475 -1.114 1.00 91.62 119 LEU A N 1
ATOM 886 C CA . LEU A 1 119 ? 0.056 -7.575 -1.950 1.00 91.62 119 LEU A CA 1
ATOM 887 C C . LEU A 1 119 ? -1.101 -8.296 -2.659 1.00 91.62 119 LEU A C 1
ATOM 889 O O . LEU A 1 119 ? -0.995 -8.588 -3.850 1.00 91.62 119 LEU A O 1
ATOM 893 N N . LEU A 1 120 ? -2.225 -8.524 -1.974 1.00 92.06 120 LEU A N 1
ATOM 894 C CA . LEU A 1 120 ? -3.420 -9.112 -2.591 1.00 92.06 120 LEU A CA 1
ATOM 895 C C . LEU A 1 120 ? -4.041 -8.174 -3.629 1.00 92.06 120 LEU A C 1
ATOM 897 O O . LEU A 1 120 ? -4.372 -8.614 -4.726 1.00 92.06 120 LEU A O 1
ATOM 901 N N . LYS A 1 121 ? -4.133 -6.869 -3.348 1.00 90.62 121 LYS A N 1
ATOM 902 C CA . LYS A 1 121 ? -4.631 -5.877 -4.321 1.00 90.62 121 LYS A CA 1
ATOM 903 C C . LYS A 1 121 ? -3.743 -5.766 -5.561 1.00 90.62 121 LYS A C 1
ATOM 905 O O . LYS A 1 121 ? -4.257 -5.574 -6.658 1.00 90.62 121 LYS A O 1
ATOM 910 N N . ALA A 1 122 ? -2.428 -5.899 -5.406 1.00 88.94 122 ALA A N 1
ATOM 911 C CA . ALA A 1 122 ? -1.492 -5.892 -6.528 1.00 88.94 122 ALA A CA 1
ATOM 912 C C . ALA A 1 122 ? -1.603 -7.147 -7.416 1.00 88.94 122 ALA A C 1
ATOM 914 O O . ALA A 1 122 ? -1.178 -7.111 -8.568 1.00 88.94 122 ALA A O 1
ATOM 915 N N . ASN A 1 123 ? -2.181 -8.235 -6.896 1.00 91.12 123 ASN A N 1
ATOM 916 C CA . ASN A 1 123 ? -2.286 -9.534 -7.563 1.00 91.12 123 ASN A CA 1
ATOM 917 C C . ASN A 1 123 ? -3.741 -9.966 -7.800 1.00 91.12 123 ASN A C 1
ATOM 919 O O . ASN A 1 123 ? -4.042 -11.155 -7.766 1.00 91.12 123 ASN A O 1
ATOM 923 N N . ASP A 1 124 ? -4.648 -9.016 -8.042 1.00 85.25 124 ASP A N 1
ATOM 924 C CA . ASP A 1 124 ? -6.051 -9.296 -8.396 1.00 85.25 124 ASP A CA 1
ATOM 925 C C . ASP A 1 124 ? -6.854 -10.050 -7.316 1.00 85.25 124 ASP A C 1
ATOM 927 O O . ASP A 1 124 ? -7.914 -10.604 -7.598 1.00 85.25 124 ASP A O 1
ATOM 931 N N . GLY A 1 125 ? -6.376 -10.055 -6.068 1.00 85.75 125 GLY A N 1
ATOM 932 C CA . GLY A 1 125 ? -6.976 -10.797 -4.957 1.00 85.75 125 GLY A CA 1
ATOM 933 C C . GLY A 1 125 ? -6.618 -12.283 -4.944 1.00 85.75 125 GLY A C 1
ATOM 934 O O . GLY A 1 125 ? -7.195 -13.023 -4.161 1.00 85.75 125 GLY A O 1
ATOM 935 N N . ASP A 1 126 ? -5.679 -12.727 -5.782 1.00 90.81 126 ASP A N 1
ATOM 936 C CA . ASP A 1 126 ? -5.224 -14.117 -5.834 1.00 90.81 126 ASP A CA 1
ATOM 937 C C . ASP A 1 126 ? -4.043 -14.340 -4.873 1.00 90.81 126 ASP A C 1
ATOM 939 O O . ASP A 1 126 ? -2.916 -13.886 -5.113 1.00 90.81 126 ASP A O 1
ATOM 943 N N . ALA A 1 127 ? -4.301 -15.071 -3.785 1.00 89.88 127 ALA A N 1
ATOM 944 C CA . ALA A 1 127 ? -3.304 -15.410 -2.773 1.00 89.88 127 ALA A CA 1
ATOM 945 C C . ALA A 1 127 ? -2.139 -16.250 -3.326 1.00 89.88 127 ALA A C 1
ATOM 947 O O . ALA A 1 127 ? -0.983 -16.031 -2.960 1.00 89.88 127 ALA A O 1
ATOM 948 N N . VAL A 1 128 ? -2.392 -17.182 -4.250 1.00 91.69 128 VAL A N 1
ATOM 949 C CA . VAL A 1 128 ? -1.348 -18.060 -4.803 1.00 91.69 128 VAL A CA 1
ATOM 950 C C . VAL A 1 128 ? -0.420 -17.272 -5.720 1.00 91.69 128 VAL A C 1
ATOM 952 O O . VAL A 1 128 ? 0.805 -17.418 -5.645 1.00 91.69 128 VAL A O 1
ATOM 955 N N . LYS A 1 129 ? -0.986 -16.408 -6.568 1.00 91.62 129 LYS A N 1
ATOM 956 C CA . LYS A 1 129 ? -0.216 -15.502 -7.431 1.00 91.62 129 LYS A CA 1
ATOM 957 C C . LYS A 1 129 ? 0.619 -14.529 -6.593 1.00 91.62 129 LYS A C 1
ATOM 959 O O . LYS A 1 129 ? 1.813 -14.379 -6.859 1.00 91.62 129 LYS A O 1
ATOM 964 N N . ALA A 1 130 ? 0.025 -13.963 -5.541 1.00 92.00 130 ALA A N 1
ATOM 965 C CA . ALA A 1 130 ? 0.699 -13.089 -4.586 1.00 92.00 130 ALA A CA 1
ATOM 966 C C . ALA A 1 130 ? 1.900 -13.764 -3.903 1.00 92.00 130 ALA A C 1
ATOM 968 O O . ALA A 1 130 ? 3.007 -13.224 -3.941 1.00 92.00 130 ALA A O 1
ATOM 969 N N . MET A 1 131 ? 1.719 -14.962 -3.337 1.00 92.25 131 MET A N 1
ATOM 970 C CA . MET A 1 131 ? 2.797 -15.699 -2.664 1.00 92.25 131 MET A CA 1
ATOM 971 C C . MET A 1 131 ? 3.932 -16.064 -3.625 1.00 92.25 131 MET A C 1
ATOM 973 O O . MET A 1 131 ? 5.105 -15.868 -3.306 1.00 92.25 131 MET A O 1
ATOM 977 N N . ARG A 1 132 ? 3.605 -16.547 -4.832 1.00 92.06 132 ARG A N 1
ATOM 978 C CA . ARG A 1 132 ? 4.617 -16.890 -5.847 1.00 92.06 132 ARG A CA 1
ATOM 979 C C . ARG A 1 132 ? 5.445 -15.673 -6.249 1.00 92.06 132 ARG A C 1
ATOM 981 O O . ARG A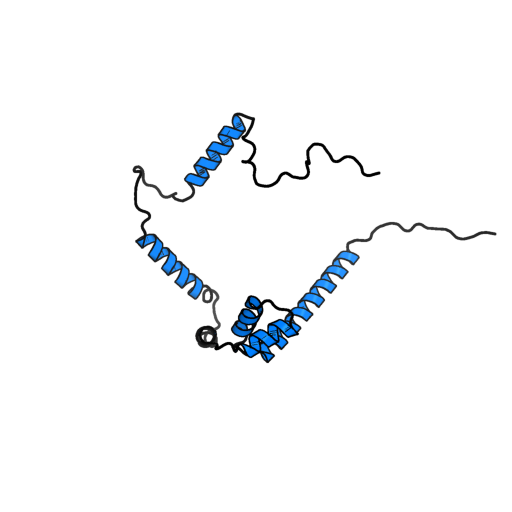 1 132 ? 6.671 -15.763 -6.298 1.00 92.06 132 ARG A O 1
ATOM 988 N N . GLY A 1 133 ? 4.785 -14.541 -6.497 1.00 90.00 133 GLY A N 1
ATOM 989 C CA . GLY A 1 133 ? 5.454 -13.282 -6.819 1.00 90.00 133 GLY A CA 1
ATOM 990 C C . GLY A 1 133 ? 6.346 -12.791 -5.679 1.00 90.00 133 GLY A C 1
ATOM 991 O O . GLY A 1 133 ? 7.490 -12.411 -5.917 1.00 90.00 133 GLY A O 1
ATOM 992 N N . PHE A 1 134 ? 5.859 -12.869 -4.438 1.00 91.19 134 PHE A N 1
ATOM 993 C CA . PHE A 1 134 ? 6.609 -12.462 -3.250 1.00 91.19 134 PHE A CA 1
ATOM 994 C C . PHE A 1 134 ? 7.881 -13.291 -3.048 1.00 91.19 134 PHE A C 1
ATOM 996 O O . PHE A 1 134 ? 8.963 -12.731 -2.868 1.00 91.19 134 PHE A O 1
ATOM 1003 N N . VAL A 1 135 ? 7.778 -14.619 -3.143 1.00 90.38 135 VAL A N 1
ATOM 1004 C CA . VAL A 1 135 ? 8.931 -15.519 -2.999 1.00 90.38 135 VAL A CA 1
ATOM 1005 C C . VAL A 1 135 ? 9.936 -15.298 -4.128 1.00 90.38 135 VAL A C 1
ATOM 1007 O O . VAL A 1 135 ? 11.129 -15.166 -3.859 1.00 90.38 135 VAL A O 1
ATOM 1010 N N . MET A 1 136 ? 9.479 -15.177 -5.381 1.00 87.38 136 MET A N 1
ATOM 1011 C CA . MET A 1 136 ? 10.371 -14.862 -6.501 1.00 87.38 136 MET A CA 1
ATOM 1012 C C . MET A 1 136 ? 11.093 -13.530 -6.289 1.00 87.38 136 MET A C 1
ATOM 1014 O O . MET A 1 136 ? 12.318 -13.492 -6.382 1.00 87.38 136 MET A O 1
ATOM 1018 N N . LEU A 1 137 ? 10.377 -12.448 -5.970 1.00 85.06 137 LEU A N 1
ATOM 1019 C CA . LEU A 1 137 ? 10.982 -11.133 -5.744 1.00 85.06 137 LEU A CA 1
ATOM 1020 C C . LEU A 1 137 ? 11.996 -11.170 -4.594 1.00 85.06 137 LEU A C 1
ATOM 1022 O O . LEU A 1 137 ? 13.072 -10.578 -4.687 1.00 85.06 137 LEU A O 1
ATOM 1026 N N . ARG A 1 138 ? 11.688 -11.900 -3.521 1.00 84.25 138 ARG A N 1
ATOM 1027 C CA . ARG A 1 138 ? 12.585 -12.033 -2.374 1.00 84.25 138 ARG A CA 1
ATOM 1028 C C . ARG A 1 138 ? 13.861 -12.790 -2.732 1.00 84.25 138 ARG A C 1
ATOM 1030 O O . ARG A 1 138 ? 14.942 -12.311 -2.414 1.00 84.25 138 ARG A O 1
ATOM 1037 N N . ILE A 1 139 ? 13.764 -13.900 -3.463 1.00 82.38 139 ILE A N 1
ATOM 1038 C CA . ILE A 1 139 ? 14.941 -14.657 -3.923 1.00 82.38 139 ILE A CA 1
ATOM 1039 C C . ILE A 1 139 ? 15.860 -13.786 -4.792 1.00 82.38 139 ILE A C 1
ATOM 1041 O O . ILE A 1 139 ? 17.081 -13.829 -4.627 1.00 82.38 139 ILE A O 1
ATOM 1045 N N . HIS A 1 140 ? 15.298 -12.958 -5.678 1.00 78.69 140 HIS A N 1
ATOM 1046 C CA . HIS A 1 140 ? 16.100 -12.051 -6.505 1.00 78.69 140 HIS A CA 1
ATOM 1047 C C . HIS A 1 140 ? 16.848 -11.012 -5.658 1.00 78.69 140 HIS A C 1
ATOM 1049 O O . HIS A 1 140 ? 18.037 -10.803 -5.881 1.00 78.69 140 HIS A O 1
ATOM 1055 N N . ASN A 1 141 ? 16.201 -10.423 -4.648 1.00 75.62 141 ASN A N 1
ATOM 1056 C CA . ASN A 1 141 ? 16.859 -9.468 -3.749 1.00 75.62 141 ASN A CA 1
ATOM 1057 C C . ASN A 1 141 ? 17.957 -10.124 -2.899 1.00 75.62 141 ASN A C 1
ATOM 1059 O O . ASN A 1 141 ? 19.056 -9.591 -2.834 1.00 75.62 141 ASN A O 1
ATOM 1063 N N . LEU A 1 142 ? 17.730 -11.327 -2.354 1.00 76.00 142 LEU A N 1
ATOM 1064 C CA . LEU A 1 142 ? 18.789 -12.063 -1.646 1.00 76.00 142 LEU A CA 1
ATOM 1065 C C . LEU A 1 142 ? 19.981 -12.402 -2.555 1.00 76.00 142 LEU A C 1
ATOM 1067 O O . LEU A 1 142 ? 21.128 -12.412 -2.110 1.00 76.00 142 LEU A O 1
ATOM 1071 N N . THR A 1 143 ? 19.723 -12.684 -3.833 1.00 73.75 143 THR A N 1
ATOM 1072 C CA . THR A 1 143 ? 20.786 -12.956 -4.811 1.00 73.75 143 THR A CA 1
ATOM 1073 C C . THR A 1 143 ? 21.595 -11.693 -5.114 1.00 73.75 143 THR A C 1
ATOM 1075 O O . THR A 1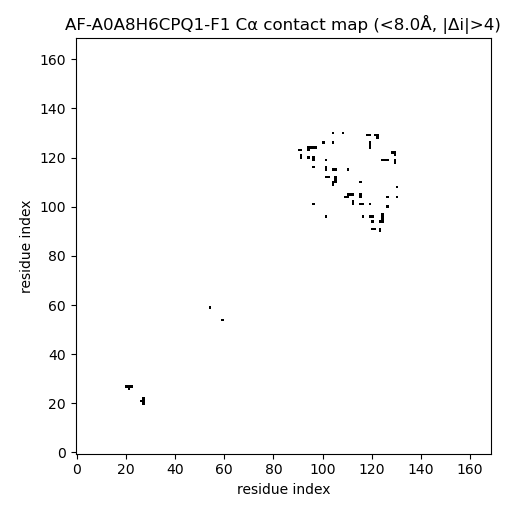 143 ? 22.819 -11.762 -5.225 1.00 73.75 143 THR A O 1
ATOM 1078 N N . LEU A 1 144 ? 20.929 -10.538 -5.205 1.00 74.19 144 LEU A N 1
ATOM 1079 C CA . LEU A 1 144 ? 21.581 -9.241 -5.384 1.00 74.19 144 LEU A CA 1
ATOM 1080 C C . LEU A 1 144 ? 22.390 -8.838 -4.149 1.00 74.19 144 LEU A C 1
ATOM 1082 O O . LEU A 1 144 ? 23.545 -8.456 -4.307 1.00 74.19 144 LEU A O 1
ATOM 1086 N N . ASP A 1 145 ? 21.848 -9.001 -2.941 1.00 74.12 145 ASP A N 1
ATOM 1087 C CA . ASP A 1 145 ? 22.567 -8.718 -1.693 1.00 74.12 145 ASP A CA 1
ATOM 1088 C C . ASP A 1 145 ? 23.813 -9.599 -1.560 1.00 74.12 145 ASP A C 1
ATOM 1090 O O . ASP A 1 145 ? 24.896 -9.101 -1.250 1.00 74.12 145 ASP A O 1
ATOM 1094 N N . ARG A 1 146 ? 23.707 -10.893 -1.896 1.00 75.69 146 ARG A N 1
ATOM 1095 C CA . ARG A 1 146 ? 24.866 -11.795 -1.938 1.00 75.69 146 ARG A CA 1
ATOM 1096 C C . ARG A 1 146 ? 25.917 -11.329 -2.949 1.00 75.69 146 ARG A C 1
ATOM 1098 O O . ARG A 1 146 ? 27.099 -11.335 -2.623 1.00 75.69 146 ARG A O 1
ATOM 1105 N N . MET A 1 147 ? 25.514 -10.893 -4.145 1.00 72.31 147 MET A N 1
ATOM 1106 C CA . MET A 1 147 ? 26.452 -10.356 -5.141 1.00 72.31 147 MET A CA 1
ATOM 1107 C C . MET A 1 147 ? 27.100 -9.039 -4.693 1.00 72.31 147 MET A C 1
ATOM 1109 O O . MET A 1 147 ? 28.297 -8.830 -4.921 1.00 72.31 147 MET A O 1
ATOM 1113 N N . LEU A 1 148 ? 26.348 -8.167 -4.018 1.00 71.25 148 LEU A N 1
ATOM 1114 C CA . LEU A 1 148 ? 26.860 -6.899 -3.501 1.00 71.25 148 LEU A CA 1
ATOM 1115 C C . LEU A 1 148 ? 27.885 -7.122 -2.383 1.00 71.25 148 LEU A C 1
ATOM 1117 O O . LEU A 1 148 ? 28.903 -6.433 -2.346 1.00 71.25 148 LEU A O 1
ATOM 1121 N N . ILE A 1 149 ? 27.644 -8.103 -1.509 1.00 70.00 149 ILE A N 1
ATOM 1122 C CA . ILE A 1 149 ? 28.584 -8.508 -0.455 1.00 70.00 149 ILE A CA 1
ATOM 1123 C C . ILE A 1 149 ? 29.874 -9.049 -1.083 1.00 70.00 149 ILE A C 1
ATOM 1125 O O . ILE A 1 149 ? 30.946 -8.533 -0.778 1.00 70.00 149 ILE A O 1
ATOM 1129 N N . THR A 1 150 ? 29.782 -9.971 -2.052 1.00 68.00 150 THR A N 1
ATOM 1130 C CA . THR A 1 150 ? 30.983 -10.496 -2.734 1.00 68.00 150 THR A CA 1
ATOM 1131 C C . THR A 1 150 ? 31.763 -9.412 -3.485 1.00 68.00 150 THR A C 1
ATOM 1133 O O . THR A 1 150 ? 32.986 -9.453 -3.540 1.00 68.00 150 THR A O 1
ATOM 1136 N N . SER A 1 151 ? 31.082 -8.396 -4.027 1.00 64.31 151 SER A N 1
ATOM 1137 C CA . SER A 1 151 ? 31.747 -7.278 -4.714 1.00 64.31 151 SER A CA 1
ATOM 1138 C C . SER A 1 151 ? 32.448 -6.318 -3.742 1.00 64.31 151 SER A C 1
ATOM 1140 O O . SER A 1 151 ? 33.410 -5.656 -4.126 1.00 64.31 151 SER A O 1
ATOM 1142 N N . LYS A 1 152 ? 31.982 -6.227 -2.488 1.00 59.78 152 LYS A N 1
ATOM 1143 C CA . LYS A 1 152 ? 32.644 -5.447 -1.431 1.00 59.78 152 LYS A CA 1
ATOM 1144 C C . LYS A 1 152 ? 33.869 -6.167 -0.866 1.00 59.78 152 LYS A C 1
ATOM 1146 O O . LYS A 1 152 ? 34.876 -5.502 -0.665 1.00 59.78 152 LYS A O 1
ATOM 1151 N N . GLU A 1 153 ? 33.816 -7.488 -0.684 1.00 59.00 153 GLU A N 1
ATOM 1152 C CA . GLU A 1 153 ? 34.979 -8.292 -0.258 1.00 59.00 153 GLU A CA 1
ATOM 1153 C C . GLU A 1 153 ? 36.120 -8.226 -1.287 1.00 59.00 153 GLU A C 1
ATOM 1155 O O . GLU A 1 153 ? 37.272 -8.020 -0.923 1.00 59.00 153 GLU A O 1
ATOM 1160 N N . VAL A 1 154 ? 35.808 -8.272 -2.588 1.00 59.47 154 VAL A N 1
ATOM 1161 C CA . VAL A 1 154 ? 36.824 -8.150 -3.656 1.00 59.47 154 VAL A CA 1
ATOM 1162 C C . VAL A 1 154 ? 37.489 -6.762 -3.695 1.00 59.47 154 VAL A C 1
ATOM 1164 O O . VAL A 1 154 ? 38.617 -6.641 -4.165 1.00 59.47 154 VAL A O 1
ATOM 1167 N N . ASN A 1 155 ? 36.837 -5.719 -3.173 1.00 59.78 155 ASN A N 1
ATOM 1168 C CA . ASN A 1 155 ? 37.367 -4.350 -3.150 1.00 59.78 155 ASN A CA 1
ATOM 1169 C C . ASN A 1 155 ? 37.972 -3.937 -1.791 1.00 59.78 155 ASN A C 1
ATOM 1171 O O . ASN A 1 155 ? 38.342 -2.773 -1.639 1.00 59.78 155 ASN A O 1
ATOM 1175 N N . GLY A 1 156 ? 38.046 -4.848 -0.810 1.00 58.31 156 GLY A N 1
ATOM 1176 C CA . GLY A 1 156 ? 38.283 -4.509 0.597 1.00 58.31 156 GLY A CA 1
ATOM 1177 C C . GLY A 1 156 ? 39.486 -5.142 1.301 1.00 58.31 156 GLY A C 1
ATOM 1178 O O . GLY A 1 156 ? 39.629 -4.882 2.488 1.00 58.31 156 GLY A O 1
ATOM 1179 N N . GLU A 1 157 ? 40.354 -5.924 0.648 1.00 49.97 157 GLU A N 1
ATOM 1180 C CA . GLU A 1 157 ? 41.480 -6.569 1.353 1.00 49.97 157 GLU A CA 1
ATOM 1181 C C . GLU A 1 157 ? 42.788 -6.529 0.552 1.00 49.97 157 GLU A C 1
ATOM 1183 O O . GLU A 1 157 ? 43.212 -7.470 -0.117 1.00 49.97 157 GLU A O 1
ATOM 1188 N N . SER A 1 158 ? 43.449 -5.378 0.645 1.00 52.50 158 SER A N 1
ATOM 1189 C CA . SER A 1 158 ? 44.902 -5.281 0.590 1.00 52.50 158 SER A CA 1
ATOM 1190 C C . SER A 1 158 ? 45.397 -4.998 2.008 1.00 52.50 158 SER A C 1
ATOM 1192 O O . SER A 1 158 ? 45.626 -3.839 2.348 1.00 52.50 158 SER A O 1
ATOM 1194 N N . GLU A 1 159 ? 45.539 -6.028 2.841 1.00 49.34 159 GLU A N 1
ATOM 1195 C CA . GLU A 1 159 ? 46.287 -5.908 4.093 1.00 49.34 159 GLU A CA 1
ATOM 1196 C C . GLU A 1 159 ? 47.148 -7.160 4.340 1.00 49.34 159 GLU A C 1
ATOM 1198 O O . GLU A 1 159 ? 46.670 -8.284 4.436 1.00 49.34 159 GLU A O 1
ATOM 1203 N N . GLU A 1 160 ? 48.452 -6.894 4.294 1.00 45.16 160 GLU A N 1
ATOM 1204 C CA . GLU A 1 160 ? 49.626 -7.605 4.804 1.00 45.16 160 GLU A CA 1
ATOM 1205 C C . GLU A 1 160 ? 49.658 -9.139 4.908 1.00 45.16 160 GLU A C 1
ATOM 1207 O O . GLU A 1 160 ? 49.040 -9.789 5.743 1.00 45.16 160 GLU A O 1
ATOM 1212 N N . VAL A 1 161 ? 50.609 -9.693 4.154 1.00 52.53 161 VAL A N 1
ATOM 1213 C CA . VAL A 1 161 ? 51.303 -10.944 4.459 1.00 52.53 161 VAL A CA 1
ATOM 1214 C C . VAL A 1 161 ? 52.293 -10.691 5.609 1.00 52.53 161 VAL A C 1
ATOM 1216 O O . VAL A 1 161 ? 53.316 -10.049 5.361 1.00 52.53 161 VAL A O 1
ATOM 1219 N N . PRO A 1 162 ? 52.127 -11.248 6.823 1.00 46.22 162 PRO A N 1
ATOM 1220 C CA . PRO A 1 162 ? 53.270 -11.488 7.686 1.00 46.22 162 PRO A CA 1
ATOM 1221 C C . PRO A 1 162 ? 53.936 -12.794 7.239 1.00 46.22 162 PRO A C 1
ATOM 1223 O O . PRO A 1 162 ? 53.459 -13.901 7.491 1.00 46.22 162 PRO A O 1
ATOM 1226 N N . GLN A 1 163 ? 55.054 -12.657 6.525 1.00 51.50 163 GLN A N 1
ATOM 1227 C CA . GLN A 1 163 ? 55.969 -13.764 6.284 1.00 51.50 163 GLN A CA 1
ATOM 1228 C C . GLN A 1 163 ? 56.608 -14.227 7.602 1.00 51.50 163 GLN A C 1
ATOM 1230 O O . GLN A 1 163 ? 57.052 -13.420 8.413 1.00 51.50 163 GLN A O 1
ATOM 1235 N N . ALA A 1 164 ? 56.746 -15.551 7.692 1.00 49.06 164 ALA A N 1
ATOM 1236 C CA . ALA A 1 164 ? 57.751 -16.302 8.441 1.00 49.06 164 ALA A CA 1
ATOM 1237 C C . ALA A 1 164 ? 57.578 -16.450 9.966 1.00 49.06 164 ALA A C 1
ATOM 1239 O O . ALA A 1 164 ? 58.154 -15.715 10.765 1.00 49.06 164 ALA A O 1
ATOM 1240 N N . GLN A 1 165 ? 56.957 -17.568 10.358 1.00 48.00 165 GLN A N 1
ATOM 1241 C CA . GLN A 1 165 ? 57.526 -18.432 11.398 1.00 48.00 165 GLN A CA 1
ATOM 1242 C C . GLN A 1 165 ? 57.653 -19.869 10.876 1.00 48.00 165 GLN A C 1
ATOM 1244 O O . GLN A 1 165 ? 56.704 -20.644 10.895 1.00 48.00 165 GLN A O 1
ATOM 1249 N N . THR A 1 166 ? 58.854 -20.186 10.400 1.00 51.59 166 THR A N 1
ATOM 1250 C CA . THR A 1 166 ? 59.420 -21.516 10.117 1.00 51.59 166 THR A CA 1
ATOM 1251 C C . THR A 1 166 ? 60.938 -21.297 10.262 1.00 51.59 166 THR A C 1
ATOM 1253 O O . THR A 1 166 ? 61.442 -20.350 9.668 1.00 51.59 166 THR A O 1
ATOM 1256 N N . GLU A 1 167 ? 61.761 -21.993 11.033 1.00 50.25 167 GLU A N 1
ATOM 1257 C CA . GLU A 1 167 ? 61.687 -23.265 11.741 1.00 50.25 167 GLU A CA 1
ATOM 1258 C C . GLU A 1 167 ? 62.666 -23.194 12.927 1.00 50.25 167 GLU A C 1
ATOM 1260 O O . GLU A 1 167 ? 63.625 -22.418 12.909 1.00 50.25 167 GLU A O 1
ATOM 1265 N N . GLY A 1 168 ? 62.444 -24.028 13.941 1.00 53.66 168 GLY A N 1
ATOM 1266 C CA . GLY A 1 168 ? 63.515 -24.443 14.836 1.00 53.66 168 GLY A CA 1
ATOM 1267 C C . GLY A 1 168 ? 64.259 -25.638 14.242 1.00 53.66 168 GLY A C 1
ATOM 1268 O O . GLY A 1 168 ? 63.613 -26.580 13.786 1.00 53.66 168 GLY A O 1
ATOM 1269 N N . LEU A 1 169 ? 65.591 -25.600 14.307 1.00 38.56 169 LEU A N 1
ATOM 1270 C CA . LEU A 1 169 ? 66.439 -26.674 14.836 1.00 38.56 169 LEU A CA 1
ATOM 1271 C C . LEU A 1 169 ? 67.802 -26.098 15.245 1.00 38.56 169 LEU 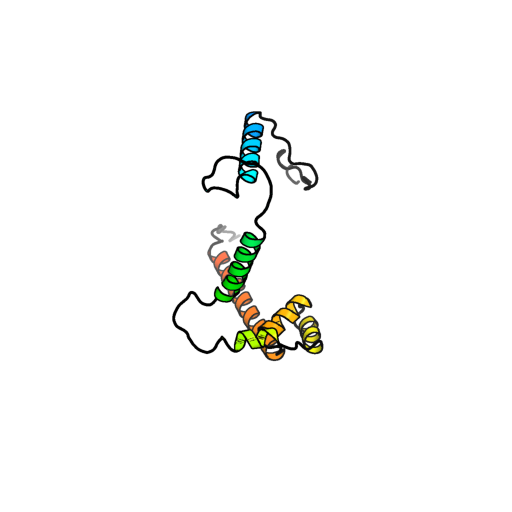A C 1
ATOM 1273 O O . LEU A 1 169 ? 68.389 -25.349 14.433 1.00 38.56 169 LEU A O 1
#

Foldseek 3Di:
DDDDDPPVDDPDPDPPDPDPQDPDPVVNVVVVVVVVVVVVPPDPDDDDDDDDDDPPVVVVVVVVVVVVVCVVCVVPPDDDDDDDCPVVVVLLVVQDADPVLLVVCCVPVVDDSVVSVVLCSVVSNDSVSSVVVVVVVVVVVVVVVVVVVVVCVVVPDPDDDPDDDDDDD